Protein AF-A0A929SN06-F1 (afdb_monomer)

Nearest PDB structures (foldseek):
  1t6u-assembly2_J  TM=3.291E-01  e=5.222E+00  Streptomyces coelicolor

Secondary structure (DSSP, 8-state):
-HH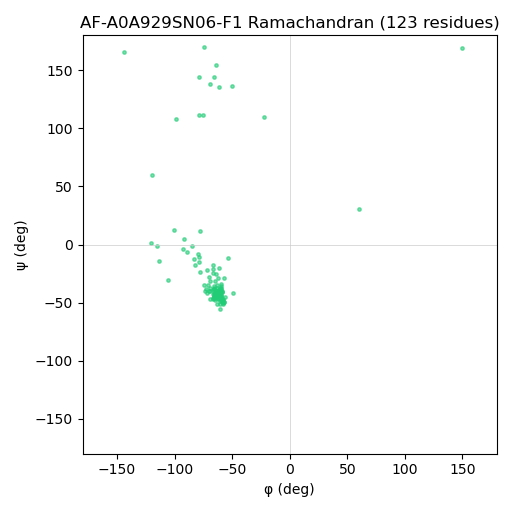HHHHHHHHHHHHHS-TT-TTHHHHHHHHHTSS--HHHHHHHHHHHHHHHHTTT----S-HHHHHHHHHTTHHHHS--SHHHHHHHHHHHHHHHHHHHHHHHSHHHHHHHHHHHHHHHHHTT-

Sequence (125 aa):
MEKELISYLSNILKKNFIEKIANIDESIDNFLNSNISEINKMAVLEQLYLFQLYSSAYIGPDPRAKSNILSSYSLVLNVRDDNDLLENLSKFKNIVDVMKNAETHPLETFKKKLENDKNSENLKF

F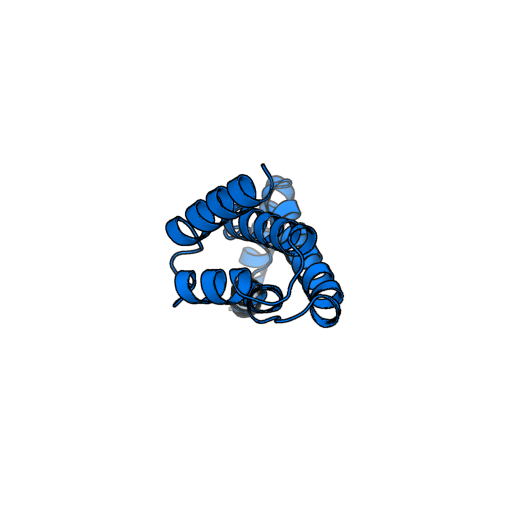oldseek 3Di:
DLVVLLVVLLVVCVVQPDPPDPPSNVLSVQLVPAPEDSVLSNLLSVLSVLCRVLLVFQLDDDVVVSVVLSPLNCLQSVDRYDVSRPVSSVVSVVSSVSSVVRVVVVVVVVVRVVVRVVVVVVVVD

pLDDT: mean 89.44, std 9.19, range [43.81, 97.38]

Structure (mmCIF, N/CA/C/O backbone):
data_AF-A0A929SN06-F1
#
_entry.id   AF-A0A929SN06-F1
#
loop_
_atom_site.group_PDB
_atom_site.id
_atom_site.type_symbol
_atom_site.label_atom_id
_atom_site.label_alt_id
_atom_site.label_comp_id
_atom_site.label_asym_id
_atom_site.label_entity_id
_atom_site.label_seq_id
_atom_site.pdbx_PDB_ins_code
_atom_site.Cartn_x
_atom_site.Cartn_y
_atom_site.Cartn_z
_atom_site.occupancy
_atom_site.B_iso_or_equiv
_atom_site.auth_seq_id
_atom_site.auth_comp_id
_atom_site.auth_asym_id
_atom_site.auth_atom_id
_atom_site.pdbx_PDB_model_num
ATOM 1 N N . MET A 1 1 ? -12.084 13.448 14.582 1.00 86.00 1 MET A N 1
ATOM 2 C CA . MET A 1 1 ? -10.863 13.518 13.759 1.00 86.00 1 MET A CA 1
ATOM 3 C C . MET A 1 1 ? -10.278 12.141 13.451 1.00 86.00 1 MET A C 1
ATOM 5 O O . MET A 1 1 ? -10.355 11.750 12.299 1.00 86.00 1 MET A O 1
ATOM 9 N N . GLU A 1 2 ? -9.766 11.361 14.414 1.00 89.31 2 GLU A N 1
ATOM 10 C CA . GLU A 1 2 ? -9.135 10.044 14.128 1.00 89.31 2 GLU A CA 1
ATOM 11 C C . GLU A 1 2 ? -10.089 9.055 13.432 1.00 89.31 2 GLU A C 1
ATOM 13 O O . GLU A 1 2 ? -9.791 8.548 12.353 1.00 89.31 2 GLU A O 1
ATOM 18 N N . LYS A 1 3 ? -11.303 8.876 13.968 1.00 91.19 3 LYS A N 1
ATOM 19 C CA . LYS A 1 3 ? -12.350 8.038 13.347 1.00 91.19 3 LYS A CA 1
ATOM 20 C C . LYS A 1 3 ? -12.764 8.495 11.944 1.00 91.19 3 LYS A C 1
ATOM 22 O O . LYS A 1 3 ? -13.054 7.667 11.084 1.00 91.19 3 LYS A O 1
ATOM 27 N N . GLU A 1 4 ? -12.788 9.804 11.704 1.00 93.62 4 GLU A N 1
ATOM 28 C CA . GLU A 1 4 ? -13.112 10.368 10.386 1.00 93.62 4 GLU A CA 1
ATOM 29 C C . GLU A 1 4 ? -11.985 10.093 9.389 1.00 93.62 4 GLU A C 1
ATOM 31 O O . GLU A 1 4 ? -12.258 9.730 8.250 1.00 93.62 4 GLU A O 1
ATOM 36 N N . LEU A 1 5 ? -10.726 10.194 9.829 1.00 93.38 5 LEU A N 1
ATOM 37 C CA . LEU A 1 5 ? -9.550 9.893 9.016 1.00 93.38 5 LEU A CA 1
ATOM 38 C C . LEU A 1 5 ? -9.489 8.407 8.643 1.00 93.38 5 LEU A C 1
ATOM 40 O O . LEU A 1 5 ? -9.269 8.077 7.478 1.00 93.38 5 LEU A O 1
ATOM 44 N N . ILE A 1 6 ? -9.760 7.518 9.605 1.00 95.44 6 ILE A N 1
ATOM 45 C CA . ILE A 1 6 ? -9.890 6.073 9.370 1.00 95.44 6 ILE A CA 1
ATOM 46 C C . ILE A 1 6 ? -10.981 5.796 8.326 1.00 95.44 6 ILE A C 1
ATOM 48 O O . ILE A 1 6 ? -10.739 5.087 7.346 1.00 95.44 6 ILE A O 1
ATOM 52 N N . SER A 1 7 ? -12.167 6.386 8.499 1.00 95.06 7 SER A N 1
ATOM 53 C CA . SER A 1 7 ? -13.280 6.237 7.553 1.00 95.06 7 SER A CA 1
ATOM 54 C C . SER A 1 7 ? -12.906 6.738 6.153 1.00 95.06 7 SER A C 1
ATOM 56 O O . SER A 1 7 ? -13.109 6.049 5.156 1.00 95.06 7 SER A O 1
ATOM 58 N N . TYR A 1 8 ? -12.278 7.908 6.060 1.00 94.50 8 TYR A N 1
ATOM 59 C CA . TYR A 1 8 ? -11.876 8.492 4.785 1.00 94.50 8 TYR A CA 1
ATOM 60 C C . TYR A 1 8 ? -10.835 7.641 4.042 1.00 94.50 8 TYR A C 1
ATOM 62 O O . TYR A 1 8 ? -11.038 7.298 2.876 1.00 94.50 8 TYR A O 1
ATOM 70 N N . LEU A 1 9 ? -9.744 7.255 4.716 1.00 93.81 9 LEU A N 1
ATOM 71 C CA . LEU A 1 9 ? -8.683 6.445 4.109 1.00 93.81 9 LEU A CA 1
ATOM 72 C C . LEU A 1 9 ? -9.180 5.058 3.707 1.00 93.81 9 LEU A C 1
ATOM 74 O O . LEU A 1 9 ? -8.893 4.608 2.602 1.00 93.81 9 LEU A O 1
ATOM 78 N N . SER A 1 10 ? -9.960 4.396 4.563 1.00 93.94 10 SER A N 1
ATOM 79 C CA . SER A 1 10 ? -10.519 3.080 4.237 1.00 93.94 10 SER A CA 1
ATOM 80 C C . SER A 1 10 ? -11.428 3.123 3.008 1.00 93.94 10 SER A C 1
ATOM 82 O O . SER A 1 10 ? -11.300 2.264 2.142 1.00 93.94 10 SER A O 1
ATOM 84 N N . ASN A 1 11 ? -12.270 4.151 2.860 1.00 93.88 11 ASN A N 1
ATOM 85 C CA . ASN A 1 11 ? -13.105 4.321 1.668 1.00 93.88 11 ASN A CA 1
ATOM 86 C C . ASN A 1 11 ? -12.278 4.539 0.391 1.00 93.88 11 ASN A C 1
ATOM 88 O O . ASN A 1 11 ? -12.614 3.990 -0.661 1.00 93.88 11 ASN A O 1
ATOM 92 N N . ILE A 1 12 ? -11.189 5.314 0.467 1.00 91.94 12 ILE A N 1
ATOM 93 C CA . ILE A 1 12 ? -10.264 5.490 -0.664 1.00 91.94 12 ILE A CA 1
ATOM 94 C C . ILE A 1 12 ? -9.629 4.160 -1.053 1.00 91.94 12 ILE A C 1
ATOM 96 O O . ILE A 1 12 ? -9.575 3.847 -2.244 1.00 91.94 12 ILE A O 1
ATOM 100 N N . LEU A 1 13 ? -9.156 3.403 -0.061 1.00 91.50 13 LEU A N 1
ATOM 101 C CA . LEU A 1 13 ? -8.536 2.104 -0.278 1.00 91.50 13 LEU A CA 1
ATOM 102 C C . LEU A 1 13 ? -9.533 1.164 -0.946 1.00 91.50 13 LEU A C 1
ATOM 104 O O . LEU A 1 13 ? -9.276 0.740 -2.056 1.00 91.50 13 LEU A O 1
ATOM 108 N N . LYS A 1 14 ? -10.716 0.939 -0.374 1.00 89.75 14 LYS A N 1
ATOM 109 C CA . LYS A 1 14 ? -11.753 0.070 -0.964 1.00 89.75 14 LYS A CA 1
ATOM 110 C C . LYS A 1 14 ? -12.054 0.371 -2.436 1.00 89.75 14 LYS A C 1
ATOM 112 O O . LYS A 1 14 ? -12.154 -0.530 -3.258 1.00 89.75 14 LYS A O 1
ATOM 117 N N . LYS A 1 15 ? -12.132 1.656 -2.798 1.00 86.19 15 LYS A N 1
ATOM 118 C CA . LYS A 1 15 ? -12.442 2.077 -4.171 1.00 86.19 15 LYS A CA 1
ATOM 119 C C . LYS A 1 15 ? -11.298 1.850 -5.162 1.00 86.19 15 LYS A C 1
ATOM 121 O O . LYS A 1 15 ? -11.555 1.568 -6.327 1.00 86.19 15 LYS A O 1
ATOM 126 N N . ASN A 1 16 ? -10.061 2.072 -4.726 1.00 79.00 16 ASN A N 1
ATOM 127 C CA . ASN A 1 16 ? -8.912 2.220 -5.619 1.00 79.00 16 ASN A CA 1
ATOM 128 C C . ASN A 1 16 ? -7.813 1.178 -5.368 1.00 79.00 16 ASN A C 1
ATOM 130 O O . ASN A 1 16 ? -6.762 1.238 -6.013 1.00 79.00 16 ASN A O 1
ATOM 134 N N . PHE A 1 17 ? -8.009 0.259 -4.419 1.00 78.75 17 PHE A N 1
ATOM 135 C CA . PHE A 1 17 ? -7.022 -0.765 -4.126 1.00 78.75 17 PHE A CA 1
ATOM 136 C C . PHE A 1 17 ? -6.817 -1.607 -5.371 1.00 78.75 17 PHE A C 1
ATOM 138 O O . PHE A 1 17 ? -7.785 -1.981 -6.028 1.00 78.75 17 PHE A O 1
ATOM 145 N N . ILE A 1 18 ? -5.546 -1.876 -5.669 1.00 71.94 18 ILE A N 1
ATOM 146 C CA . ILE A 1 18 ? -5.042 -2.672 -6.792 1.00 71.94 18 ILE A CA 1
ATOM 147 C C . ILE A 1 18 ? -6.125 -3.632 -7.311 1.00 71.94 18 ILE A C 1
ATOM 149 O O . ILE A 1 18 ? -6.441 -4.610 -6.635 1.00 71.94 18 ILE A O 1
ATOM 153 N N . GLU A 1 19 ? -6.659 -3.374 -8.515 1.00 64.75 19 GLU A N 1
ATOM 154 C CA . GLU A 1 19 ? -7.859 -4.029 -9.092 1.00 64.75 19 GLU A CA 1
ATOM 155 C C . GLU A 1 19 ? -7.812 -5.572 -9.122 1.00 64.75 19 GLU A C 1
ATOM 157 O O . GLU A 1 19 ? -8.803 -6.242 -9.398 1.00 64.75 19 GLU A O 1
ATOM 162 N N . LYS A 1 20 ? -6.641 -6.158 -8.860 1.00 62.25 20 LYS A N 1
ATOM 163 C CA . LYS A 1 20 ? -6.368 -7.596 -8.896 1.00 62.25 20 LYS A CA 1
ATOM 164 C C . LYS A 1 20 ? -6.545 -8.307 -7.552 1.00 62.25 20 LYS A C 1
ATOM 166 O O . LYS A 1 20 ? -6.359 -9.522 -7.507 1.00 62.25 20 LYS A O 1
ATOM 171 N N . ILE A 1 21 ? -6.845 -7.595 -6.466 1.00 67.94 21 ILE A N 1
ATOM 172 C CA . ILE A 1 21 ? -6.960 -8.189 -5.130 1.00 67.94 21 ILE A CA 1
ATOM 173 C C . ILE A 1 21 ? -8.434 -8.447 -4.805 1.00 67.94 21 ILE A C 1
ATOM 175 O O . ILE A 1 21 ? -9.204 -7.526 -4.548 1.00 67.94 21 ILE A O 1
ATOM 179 N N . ALA A 1 22 ? -8.822 -9.723 -4.809 1.00 68.25 22 ALA A N 1
ATOM 180 C CA . ALA A 1 22 ? -10.166 -10.142 -4.428 1.00 68.25 22 ALA A CA 1
ATOM 181 C C . ALA A 1 22 ? -10.441 -9.863 -2.937 1.00 68.25 22 ALA A C 1
ATOM 183 O O . ALA A 1 22 ? -9.559 -10.030 -2.096 1.00 68.25 22 ALA A O 1
ATOM 184 N N . ASN A 1 23 ? -11.686 -9.495 -2.618 1.00 81.81 23 ASN A N 1
ATOM 185 C CA . ASN A 1 23 ? -12.208 -9.332 -1.252 1.00 81.81 23 ASN A CA 1
ATOM 186 C C . ASN A 1 23 ? -11.486 -8.274 -0.396 1.00 81.81 23 ASN A C 1
ATOM 188 O O . ASN A 1 23 ? -11.413 -8.399 0.831 1.00 81.81 23 ASN A O 1
ATOM 192 N N . ILE A 1 24 ? -10.950 -7.220 -1.021 1.00 86.38 24 ILE A N 1
ATOM 193 C CA . ILE A 1 24 ? -10.275 -6.149 -0.281 1.00 86.38 24 ILE A CA 1
ATOM 194 C C . ILE A 1 24 ? -11.223 -5.415 0.677 1.00 86.38 24 ILE A C 1
ATOM 196 O O . ILE A 1 24 ? -10.836 -5.138 1.809 1.00 86.38 24 ILE A O 1
ATOM 200 N N . ASP A 1 25 ? -12.470 -5.178 0.266 1.00 88.88 25 ASP A N 1
ATOM 201 C CA . ASP A 1 25 ? -13.483 -4.511 1.090 1.00 88.88 25 ASP A CA 1
ATOM 202 C C . ASP A 1 25 ? -13.722 -5.260 2.399 1.00 88.88 25 ASP A C 1
ATOM 204 O O . ASP A 1 25 ? -13.590 -4.683 3.479 1.00 88.88 25 ASP A O 1
ATOM 208 N N . GLU A 1 26 ? -13.973 -6.566 2.292 1.00 91.19 26 GLU A N 1
ATOM 209 C CA . GLU A 1 26 ? -14.152 -7.458 3.435 1.00 91.19 26 GLU A CA 1
ATOM 210 C C . GLU A 1 26 ? -12.893 -7.509 4.312 1.00 91.19 26 GLU A C 1
ATOM 212 O O . GLU A 1 26 ? -12.984 -7.472 5.539 1.00 91.19 26 GLU A O 1
ATOM 217 N N . SER A 1 27 ? -11.706 -7.552 3.702 1.00 91.62 27 SER A N 1
ATOM 218 C CA . SER A 1 27 ? -10.436 -7.578 4.438 1.00 91.62 27 SER A CA 1
ATOM 219 C C . SER A 1 27 ? -10.228 -6.300 5.254 1.00 91.62 27 SER A C 1
ATOM 221 O O . SER A 1 27 ? -9.844 -6.364 6.422 1.00 91.62 27 SER A O 1
ATOM 223 N N . ILE A 1 28 ? -10.526 -5.138 4.666 1.00 93.94 28 ILE A N 1
ATOM 224 C CA . ILE A 1 28 ? -10.455 -3.845 5.351 1.00 93.94 28 ILE A CA 1
ATOM 225 C C . ILE A 1 28 ? -11.497 -3.788 6.472 1.00 93.94 28 ILE A C 1
ATOM 227 O O . ILE A 1 28 ? -11.156 -3.399 7.585 1.00 93.94 28 ILE A O 1
ATOM 231 N N . ASP A 1 29 ? -12.736 -4.214 6.229 1.00 94.50 29 ASP A N 1
ATOM 232 C CA . ASP A 1 29 ? -13.780 -4.206 7.261 1.00 94.50 29 ASP A CA 1
ATOM 233 C C . ASP A 1 29 ? -13.443 -5.122 8.440 1.00 94.50 29 ASP A C 1
ATOM 235 O O . ASP A 1 29 ? -13.573 -4.727 9.601 1.00 94.50 29 ASP A O 1
ATOM 239 N N . ASN A 1 30 ? -12.930 -6.320 8.164 1.00 94.19 30 ASN A N 1
ATOM 240 C CA . ASN A 1 30 ? -12.464 -7.244 9.194 1.00 94.19 30 ASN A CA 1
ATOM 241 C C . ASN A 1 30 ? -11.321 -6.654 10.028 1.00 94.19 30 ASN A C 1
ATOM 243 O O . ASN A 1 30 ? -11.317 -6.801 11.253 1.00 94.19 30 ASN A O 1
ATOM 247 N N . PHE A 1 31 ? -10.377 -5.966 9.382 1.00 95.81 31 PHE A N 1
ATOM 248 C CA . PHE A 1 31 ? -9.285 -5.272 10.058 1.00 95.81 31 PHE A CA 1
ATOM 249 C C . PHE A 1 31 ? -9.795 -4.115 10.930 1.00 95.81 31 PHE A C 1
ATOM 251 O O . PHE A 1 31 ? -9.412 -3.993 12.096 1.00 95.81 31 PHE A O 1
ATOM 258 N N . LEU A 1 32 ? -10.706 -3.286 10.415 1.00 95.56 32 LEU A N 1
ATOM 259 C CA . LEU A 1 32 ? -11.268 -2.149 11.151 1.00 95.56 32 LEU A CA 1
ATOM 260 C C . LEU A 1 32 ? -12.088 -2.581 12.373 1.00 95.56 32 LEU A C 1
ATOM 262 O O . LEU A 1 32 ? -12.071 -1.885 13.390 1.00 95.56 32 LEU A O 1
ATOM 266 N N . ASN A 1 33 ? -12.739 -3.742 12.303 1.00 94.88 33 ASN A N 1
ATOM 267 C CA . ASN A 1 33 ? -13.508 -4.328 13.403 1.00 94.88 33 ASN A CA 1
ATOM 268 C C . ASN A 1 33 ? -12.658 -5.148 14.395 1.00 94.88 33 ASN A C 1
ATOM 270 O O . ASN A 1 33 ? -13.195 -5.674 15.367 1.00 94.88 33 ASN A O 1
ATOM 274 N N . SER A 1 34 ? -11.347 -5.279 14.170 1.00 94.81 34 SER A N 1
ATOM 275 C CA . SER A 1 34 ? -10.438 -5.985 15.082 1.00 94.81 34 SER A CA 1
ATOM 276 C C . SER A 1 34 ? -10.131 -5.189 16.360 1.00 94.81 34 SER A C 1
ATOM 278 O O . SER A 1 34 ? -10.406 -3.986 16.448 1.00 94.81 34 SER A O 1
ATOM 280 N N . ASN A 1 35 ? -9.482 -5.849 17.326 1.00 93.25 35 ASN A N 1
ATOM 281 C CA . ASN A 1 35 ? -9.071 -5.264 18.608 1.00 93.25 35 ASN A CA 1
ATOM 282 C C . ASN A 1 35 ? -7.806 -4.387 18.510 1.00 93.25 35 ASN A C 1
ATOM 284 O O . ASN A 1 35 ? -7.240 -4.010 19.532 1.00 93.25 35 ASN A O 1
ATOM 288 N N . ILE A 1 36 ? -7.360 -4.061 17.296 1.00 95.69 36 ILE A N 1
ATOM 289 C CA . ILE A 1 36 ? -6.218 -3.178 17.041 1.00 95.69 36 ILE A CA 1
ATOM 290 C C . ILE A 1 36 ? -6.576 -1.740 17.439 1.00 95.69 36 ILE A C 1
ATOM 292 O O . ILE A 1 36 ? -7.684 -1.256 17.164 1.00 95.69 36 ILE A O 1
ATOM 296 N N . SER A 1 37 ? -5.636 -1.046 18.079 1.00 95.31 37 SER A N 1
ATOM 297 C CA . SER A 1 37 ? -5.820 0.345 18.505 1.00 95.31 37 SER A CA 1
ATOM 298 C C . SER A 1 37 ? -6.007 1.304 17.322 1.00 95.31 37 SER A C 1
ATOM 300 O O . SER A 1 37 ? -5.545 1.058 16.208 1.00 95.31 37 SER A O 1
ATOM 302 N N . GLU A 1 38 ? -6.680 2.439 17.545 1.00 94.50 38 GLU A N 1
ATOM 303 C CA . GLU A 1 38 ? -6.931 3.423 16.477 1.00 94.50 38 GLU A CA 1
ATOM 304 C C . GLU A 1 38 ? -5.627 3.965 15.865 1.00 94.50 38 GLU A C 1
ATOM 306 O O . GLU A 1 38 ? -5.531 4.096 14.646 1.00 94.50 38 GLU A O 1
ATOM 311 N N . ILE A 1 39 ? -4.593 4.188 16.686 1.00 94.69 39 ILE A N 1
ATOM 312 C CA . ILE A 1 39 ? -3.258 4.626 16.240 1.00 94.69 39 ILE A CA 1
ATOM 313 C C . ILE A 1 39 ? -2.663 3.623 15.248 1.00 94.69 39 ILE A C 1
ATOM 315 O O . ILE A 1 39 ? -2.196 3.994 14.169 1.00 94.69 39 ILE A O 1
ATOM 319 N N . ASN A 1 40 ? -2.723 2.339 15.586 1.00 95.75 40 ASN A N 1
ATOM 320 C CA . ASN A 1 40 ? -2.193 1.280 14.745 1.00 95.75 40 ASN A CA 1
ATOM 321 C C . ASN A 1 40 ? -3.038 1.053 13.487 1.00 95.75 40 ASN A C 1
ATOM 323 O O . ASN A 1 40 ? -2.482 0.822 12.413 1.00 95.75 40 ASN A O 1
ATOM 327 N N . LYS A 1 41 ? -4.366 1.206 13.576 1.00 96.62 41 LYS A N 1
ATOM 328 C CA . LYS A 1 41 ? -5.252 1.220 12.402 1.00 96.62 41 LYS A CA 1
ATOM 329 C C . LYS A 1 41 ? -4.872 2.336 11.437 1.00 96.62 41 LYS A C 1
ATOM 331 O O . LYS A 1 41 ? -4.721 2.068 10.249 1.00 96.62 41 LYS A O 1
ATOM 336 N N . MET A 1 42 ? -4.657 3.557 11.926 1.00 96.69 42 MET A N 1
ATOM 337 C CA . MET A 1 42 ? -4.210 4.673 11.085 1.00 96.69 42 MET A CA 1
ATOM 338 C C . MET A 1 42 ? -2.859 4.384 10.426 1.00 96.69 42 MET A C 1
ATOM 340 O O . MET A 1 42 ? -2.728 4.577 9.220 1.00 96.69 42 MET A O 1
ATOM 344 N N . ALA A 1 43 ? -1.890 3.853 11.178 1.00 96.94 43 ALA A N 1
ATOM 345 C CA . ALA A 1 43 ? -0.582 3.497 10.631 1.00 96.94 43 ALA A CA 1
ATOM 346 C C . ALA A 1 43 ? -0.685 2.437 9.520 1.00 96.94 43 ALA A C 1
ATOM 348 O O . ALA A 1 43 ? -0.030 2.558 8.489 1.00 96.94 43 ALA A O 1
ATOM 349 N N . VAL A 1 44 ? -1.526 1.414 9.695 1.00 97.38 44 VAL A N 1
ATOM 350 C CA . VAL A 1 44 ? -1.773 0.399 8.660 1.00 97.38 44 VAL A CA 1
ATOM 351 C C . VAL A 1 44 ? -2.442 1.010 7.432 1.00 97.38 44 VAL A C 1
ATOM 353 O O . VAL A 1 44 ? -1.977 0.774 6.321 1.00 97.38 44 VAL A O 1
ATOM 356 N N . LEU A 1 45 ? -3.492 1.817 7.609 1.00 96.81 45 LEU A N 1
ATOM 357 C CA . LEU A 1 45 ? -4.202 2.461 6.498 1.00 96.81 45 LEU A CA 1
ATOM 358 C C . LEU A 1 45 ? -3.289 3.403 5.703 1.00 96.81 45 LEU A C 1
ATOM 360 O O . LEU A 1 45 ? -3.343 3.408 4.475 1.00 96.81 45 LEU A O 1
ATOM 364 N N . GLU A 1 46 ? -2.418 4.154 6.377 1.00 97.31 46 GLU A N 1
ATOM 365 C CA . GLU A 1 46 ? -1.408 4.988 5.722 1.00 97.31 46 GLU A CA 1
ATOM 366 C C . GLU A 1 46 ? -0.457 4.138 4.870 1.00 97.31 46 GLU A C 1
ATOM 368 O O . GLU A 1 46 ? -0.239 4.434 3.694 1.00 97.31 46 GLU A O 1
ATOM 373 N N . GLN A 1 47 ? 0.072 3.043 5.424 1.00 97.31 47 GLN A N 1
ATOM 374 C CA . GLN A 1 47 ? 0.971 2.167 4.673 1.00 97.31 47 GLN A CA 1
ATOM 375 C C . GLN A 1 47 ? 0.266 1.464 3.512 1.00 97.31 47 GLN A C 1
ATOM 377 O O . GLN A 1 47 ? 0.850 1.339 2.440 1.00 97.31 47 GLN A O 1
ATOM 382 N N . LEU A 1 48 ? -0.994 1.055 3.676 1.00 95.62 48 LEU A N 1
ATOM 383 C CA . LEU A 1 48 ? -1.802 0.485 2.594 1.00 95.62 48 LEU A CA 1
ATOM 384 C C . LEU A 1 48 ? -2.028 1.497 1.467 1.00 95.62 48 LEU A C 1
ATOM 386 O O . LEU A 1 48 ? -1.988 1.126 0.294 1.00 95.62 48 LEU A O 1
ATOM 390 N N . TYR A 1 49 ? -2.216 2.774 1.802 1.00 95.00 49 TYR A N 1
ATOM 391 C CA . TYR A 1 49 ? -2.376 3.830 0.805 1.00 95.00 49 TYR A CA 1
ATOM 392 C C . TYR A 1 49 ? -1.090 4.039 0.002 1.00 95.00 49 TYR A C 1
ATOM 394 O O . TYR A 1 49 ? -1.122 4.073 -1.228 1.00 95.00 49 TYR A O 1
ATOM 402 N N . LEU A 1 50 ? 0.058 4.108 0.680 1.00 95.38 50 LEU A N 1
ATOM 403 C CA . LEU A 1 50 ? 1.361 4.205 0.019 1.00 95.38 50 LEU A CA 1
ATOM 404 C C . LEU A 1 50 ? 1.668 2.960 -0.824 1.00 95.38 50 LEU A C 1
ATOM 406 O O . LEU A 1 50 ? 2.158 3.073 -1.945 1.00 95.38 50 LEU A O 1
ATOM 410 N N . PHE A 1 51 ? 1.336 1.776 -0.315 1.00 94.25 51 PHE A N 1
ATOM 411 C CA . PHE A 1 51 ? 1.470 0.519 -1.042 1.00 94.25 51 PHE A CA 1
ATOM 412 C C . PHE A 1 51 ? 0.674 0.528 -2.351 1.00 94.25 51 PHE A C 1
ATOM 414 O O . PHE A 1 51 ? 1.211 0.189 -3.406 1.00 94.25 51 PHE A O 1
ATOM 421 N N . GLN A 1 52 ? -0.587 0.965 -2.300 1.00 91.75 52 GLN A N 1
ATOM 422 C CA . GLN A 1 52 ? -1.422 1.128 -3.486 1.00 91.75 52 GLN A CA 1
ATOM 423 C C . GLN A 1 52 ? -0.798 2.128 -4.468 1.00 91.75 52 GLN A C 1
ATOM 425 O O . GLN A 1 52 ? -0.696 1.828 -5.661 1.00 91.75 52 GLN A O 1
ATOM 430 N N . LEU A 1 53 ? -0.348 3.284 -3.967 1.00 91.88 53 LEU A N 1
ATOM 431 C CA . LEU A 1 53 ? 0.233 4.363 -4.768 1.00 91.88 53 LEU A CA 1
ATOM 432 C C .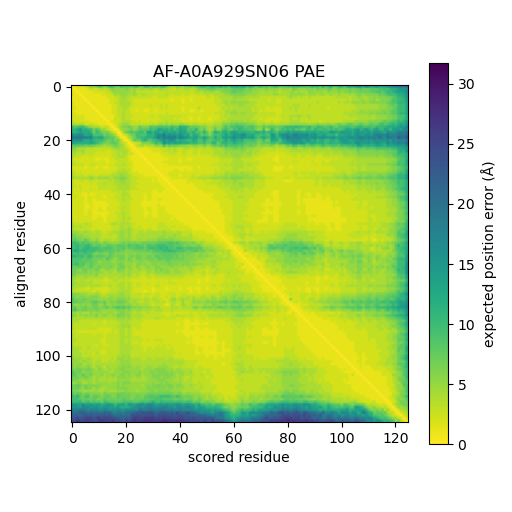 LEU A 1 53 ? 1.464 3.909 -5.563 1.00 91.88 53 LEU A C 1
ATOM 434 O O . LEU A 1 53 ? 1.607 4.284 -6.722 1.00 91.88 53 LEU A O 1
ATOM 438 N N . TYR A 1 54 ? 2.324 3.081 -4.966 1.00 92.31 54 TYR A N 1
ATOM 439 C CA . TYR A 1 54 ? 3.571 2.620 -5.588 1.00 92.31 54 TYR A CA 1
ATOM 440 C C . TYR A 1 54 ? 3.483 1.201 -6.177 1.00 92.31 54 TYR A C 1
ATOM 442 O O . TYR A 1 54 ? 4.500 0.604 -6.527 1.00 92.31 54 TYR A O 1
ATOM 450 N N . SER A 1 55 ? 2.282 0.629 -6.305 1.00 88.81 55 SER A N 1
ATOM 451 C CA . SER A 1 55 ? 2.065 -0.757 -6.767 1.00 88.81 55 SER A CA 1
ATOM 452 C C . SER A 1 55 ? 2.558 -1.054 -8.192 1.00 88.81 55 SER A C 1
ATOM 454 O O . SER A 1 55 ? 2.810 -2.213 -8.549 1.00 88.81 55 SER A O 1
ATOM 456 N N . SER A 1 56 ? 2.741 -0.017 -9.012 1.00 87.62 56 SER A N 1
ATOM 457 C CA . SER A 1 56 ? 3.291 -0.104 -10.368 1.00 87.62 56 SER A CA 1
ATOM 458 C C . SER A 1 56 ? 4.811 -0.228 -10.428 1.00 87.62 56 SER A C 1
ATOM 460 O O . SER A 1 56 ? 5.318 -0.632 -11.481 1.00 87.62 56 SER A O 1
ATOM 462 N N . ALA A 1 57 ? 5.512 0.063 -9.328 1.00 90.50 57 ALA A N 1
ATOM 463 C CA . ALA A 1 57 ? 6.960 0.201 -9.284 1.00 90.50 57 ALA A CA 1
ATOM 464 C C . ALA A 1 57 ? 7.691 -0.980 -9.933 1.00 90.50 57 ALA A C 1
ATOM 466 O O . ALA A 1 57 ? 7.368 -2.155 -9.706 1.00 90.50 57 ALA A O 1
ATOM 467 N N . TYR A 1 58 ? 8.722 -0.679 -10.726 1.00 90.19 58 TYR A N 1
ATOM 468 C CA . TYR A 1 58 ? 9.637 -1.713 -11.193 1.00 90.19 58 TYR A CA 1
ATOM 469 C C . TYR A 1 58 ? 10.626 -2.065 -10.081 1.00 90.19 58 TYR A C 1
ATOM 471 O O . TYR A 1 58 ? 11.502 -1.284 -9.727 1.00 90.19 58 TYR A O 1
ATOM 479 N N . ILE A 1 59 ?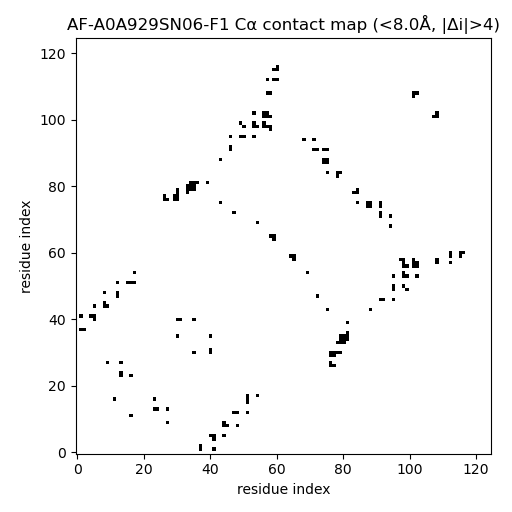 10.483 -3.275 -9.559 1.00 86.56 59 ILE A N 1
ATOM 480 C CA . ILE A 1 59 ? 11.249 -3.798 -8.418 1.00 86.56 59 ILE A CA 1
ATOM 481 C C . ILE A 1 59 ? 12.145 -4.985 -8.799 1.00 86.56 59 ILE A C 1
ATOM 483 O O . ILE A 1 59 ? 12.875 -5.510 -7.965 1.00 86.56 59 ILE A O 1
ATOM 487 N N . GLY A 1 60 ? 12.105 -5.408 -10.063 1.00 86.44 60 GLY A N 1
ATOM 488 C CA . GLY A 1 60 ? 12.904 -6.509 -10.587 1.00 86.44 60 GLY A CA 1
ATOM 489 C C . GLY A 1 60 ? 12.204 -7.260 -11.724 1.00 86.44 60 GLY A C 1
ATOM 490 O O . GLY A 1 60 ? 11.012 -7.047 -11.962 1.00 86.44 60 GLY A O 1
ATOM 491 N N . PRO A 1 61 ? 12.938 -8.141 -12.426 1.00 83.56 61 PRO A N 1
ATOM 492 C CA . PRO A 1 61 ? 12.419 -8.865 -13.582 1.00 83.56 61 PRO A CA 1
ATOM 493 C C . PRO A 1 61 ? 11.605 -10.111 -13.203 1.00 83.56 61 PRO A C 1
ATOM 495 O O . PRO A 1 61 ? 10.860 -10.611 -14.040 1.00 83.56 61 PRO A O 1
ATOM 498 N N . ASP A 1 62 ? 11.730 -10.628 -11.971 1.00 84.06 62 ASP A N 1
ATOM 499 C CA . ASP A 1 62 ? 11.016 -11.838 -11.544 1.00 84.06 62 ASP A CA 1
ATOM 500 C C . ASP A 1 62 ? 9.524 -11.538 -11.278 1.00 84.06 62 ASP A C 1
ATOM 502 O O . ASP A 1 62 ? 9.191 -10.868 -10.290 1.00 84.06 62 ASP A O 1
ATOM 506 N N . PRO A 1 63 ? 8.591 -12.061 -12.099 1.00 78.88 63 PRO A N 1
ATOM 507 C CA . PRO A 1 63 ? 7.163 -11.852 -11.887 1.00 78.88 63 PRO A CA 1
ATOM 508 C C . PRO A 1 63 ? 6.662 -12.470 -10.572 1.00 78.88 63 PRO A C 1
ATOM 510 O O . PRO A 1 63 ? 5.686 -11.975 -10.005 1.00 78.88 63 PRO A O 1
ATOM 513 N N . ARG A 1 64 ? 7.330 -13.509 -10.045 1.00 81.25 64 ARG A N 1
ATOM 514 C CA . ARG A 1 64 ? 6.980 -14.116 -8.750 1.00 81.25 64 ARG A CA 1
ATOM 515 C C . ARG A 1 64 ? 7.294 -13.174 -7.598 1.00 81.25 64 ARG A C 1
ATOM 517 O O . ARG A 1 64 ? 6.474 -13.035 -6.696 1.00 81.25 64 ARG A O 1
ATOM 524 N N . ALA A 1 6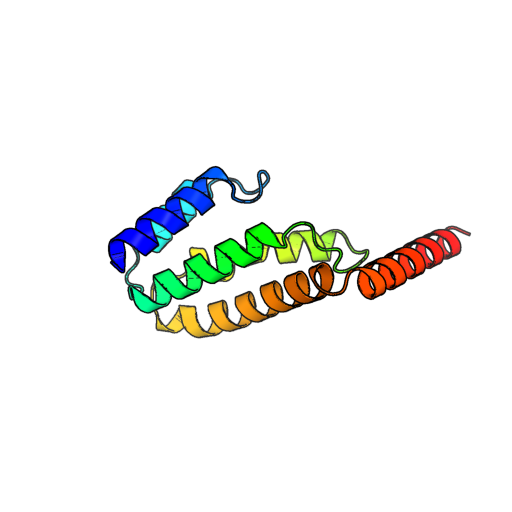5 ? 8.421 -12.466 -7.662 1.00 81.31 65 ALA A N 1
ATOM 525 C CA . ALA A 1 65 ? 8.762 -11.444 -6.676 1.00 81.31 65 ALA A CA 1
ATOM 526 C C . ALA A 1 65 ? 7.704 -10.328 -6.644 1.00 81.31 65 ALA A C 1
ATOM 528 O O . ALA A 1 65 ? 7.266 -9.924 -5.567 1.00 81.31 65 ALA A O 1
ATOM 529 N N . LYS A 1 66 ? 7.213 -9.902 -7.818 1.00 81.25 66 LYS A N 1
ATOM 530 C CA . LYS A 1 66 ? 6.111 -8.934 -7.910 1.00 81.25 66 LYS A CA 1
ATOM 531 C C . LYS A 1 66 ? 4.811 -9.471 -7.316 1.00 81.25 66 LYS A C 1
ATOM 533 O O . LYS A 1 66 ? 4.164 -8.760 -6.556 1.00 81.25 66 LYS A O 1
ATOM 538 N N . SER A 1 67 ? 4.446 -10.718 -7.613 1.00 80.88 67 SER A N 1
ATOM 539 C CA . SER A 1 67 ? 3.258 -11.350 -7.025 1.00 80.88 67 SER A CA 1
ATOM 540 C C . SER A 1 67 ? 3.347 -11.435 -5.498 1.00 80.88 67 SER A C 1
ATOM 542 O O . SER A 1 67 ? 2.388 -11.099 -4.810 1.00 80.88 67 SER A O 1
ATOM 544 N N . ASN A 1 68 ? 4.506 -11.825 -4.962 1.00 84.06 68 ASN A N 1
ATOM 545 C CA . ASN A 1 68 ? 4.729 -11.926 -3.519 1.00 84.06 68 ASN A CA 1
ATOM 546 C C . ASN A 1 68 ? 4.611 -10.559 -2.833 1.00 84.06 68 ASN A C 1
ATOM 548 O O . ASN A 1 68 ? 3.983 -10.438 -1.781 1.00 84.06 68 ASN A O 1
ATOM 552 N N . ILE A 1 69 ? 5.154 -9.508 -3.451 1.00 85.75 69 ILE A N 1
ATOM 553 C CA . ILE A 1 69 ? 5.011 -8.139 -2.946 1.00 85.75 69 ILE A CA 1
ATOM 554 C C . ILE A 1 69 ? 3.558 -7.686 -3.004 1.00 85.75 69 ILE A C 1
ATOM 556 O O . ILE A 1 69 ? 3.064 -7.146 -2.018 1.00 85.75 69 ILE A O 1
ATOM 560 N N . LEU A 1 70 ? 2.834 -7.993 -4.083 1.00 85.69 70 LEU A N 1
ATOM 561 C CA . LEU A 1 70 ? 1.405 -7.702 -4.161 1.00 85.69 70 LEU A CA 1
ATOM 562 C C . LEU A 1 70 ? 0.585 -8.447 -3.108 1.00 85.69 70 LEU A C 1
ATOM 564 O O . LEU A 1 70 ? -0.419 -7.903 -2.686 1.00 85.69 70 LEU A O 1
ATOM 568 N N . SER A 1 71 ? 1.003 -9.625 -2.636 1.00 88.31 71 SER A N 1
ATOM 569 C CA . SER A 1 71 ? 0.330 -10.323 -1.527 1.00 88.31 71 SER A CA 1
ATOM 570 C C . SER A 1 71 ? 0.662 -9.774 -0.134 1.00 88.31 71 SER A C 1
ATOM 572 O O . SER A 1 71 ? -0.006 -10.120 0.832 1.00 88.31 71 SER A O 1
ATOM 574 N N . SER A 1 72 ? 1.662 -8.897 -0.001 1.00 91.31 72 SER A N 1
ATOM 575 C CA . SER A 1 72 ? 2.157 -8.453 1.309 1.00 91.31 72 SER A CA 1
ATOM 576 C C . SER A 1 72 ? 1.165 -7.621 2.129 1.00 91.31 72 SER A C 1
ATOM 578 O O . SER A 1 72 ? 1.315 -7.555 3.347 1.00 91.31 72 SER A O 1
ATOM 580 N N . TYR A 1 73 ? 0.112 -7.060 1.520 1.00 91.75 73 TYR A N 1
ATOM 581 C CA . TYR A 1 73 ? -0.970 -6.394 2.263 1.00 91.75 73 TYR A CA 1
ATOM 582 C C . TYR A 1 73 ? -1.622 -7.330 3.295 1.00 91.75 73 TYR A C 1
ATOM 584 O O . TYR A 1 73 ? -2.112 -6.873 4.330 1.00 91.75 73 TYR A O 1
ATOM 592 N N . SER A 1 74 ? -1.618 -8.646 3.042 1.00 92.06 74 SER A N 1
ATOM 593 C CA . SER A 1 74 ? -2.219 -9.627 3.945 1.00 92.06 74 SER A CA 1
ATOM 594 C C . SER A 1 74 ? -1.477 -9.718 5.277 1.00 92.06 74 SER A C 1
ATOM 596 O O . SER A 1 74 ? -2.068 -10.156 6.260 1.00 92.06 74 SER A O 1
ATOM 598 N N . LEU A 1 75 ? -0.206 -9.292 5.328 1.00 93.00 75 LEU A N 1
ATOM 599 C CA . LEU A 1 75 ? 0.583 -9.239 6.561 1.00 93.00 75 LEU A CA 1
ATOM 600 C C . LEU A 1 75 ? -0.063 -8.329 7.605 1.00 93.00 75 LEU A C 1
ATOM 602 O O . LEU A 1 75 ? 0.051 -8.609 8.789 1.00 93.00 75 LEU A O 1
ATOM 606 N N . VAL A 1 76 ? -0.728 -7.253 7.178 1.00 95.44 76 VAL A N 1
ATOM 607 C CA . VAL A 1 76 ? -1.316 -6.261 8.089 1.00 95.44 76 VAL A CA 1
ATOM 608 C C . VAL A 1 76 ? -2.836 -6.367 8.183 1.00 95.44 76 VAL A C 1
ATOM 610 O O . VAL A 1 76 ? -3.383 -6.109 9.249 1.00 95.44 76 VAL A O 1
ATOM 613 N N . LEU A 1 77 ? -3.526 -6.799 7.118 1.00 94.06 77 LEU A N 1
ATOM 614 C CA . LEU A 1 77 ? -4.992 -6.920 7.132 1.00 94.06 77 LEU A CA 1
ATOM 615 C C . LEU A 1 77 ? -5.520 -8.169 7.857 1.00 94.06 77 LEU A C 1
ATOM 617 O O . LEU A 1 77 ? -6.654 -8.151 8.326 1.00 94.06 77 LEU A O 1
ATOM 621 N N . ASN A 1 78 ? -4.725 -9.239 7.984 1.00 92.19 78 ASN A N 1
ATOM 622 C CA . ASN A 1 78 ? -5.173 -10.476 8.646 1.00 92.19 78 ASN A CA 1
ATOM 623 C C . ASN A 1 78 ? -4.918 -10.500 10.162 1.00 92.19 78 ASN A C 1
ATOM 625 O O . ASN A 1 78 ? -5.343 -11.438 10.839 1.00 92.19 78 ASN A O 1
ATOM 629 N N . VAL A 1 79 ? -4.226 -9.493 10.695 1.00 93.00 79 VAL A N 1
ATOM 630 C CA . VAL A 1 79 ? -3.872 -9.418 12.115 1.00 93.00 79 VAL A CA 1
ATOM 631 C C . VAL A 1 79 ? -5.073 -8.952 12.939 1.00 93.00 79 VAL A C 1
ATOM 633 O O . VAL A 1 79 ? -5.879 -8.141 12.482 1.00 93.00 79 VAL A O 1
ATOM 636 N N . ARG A 1 80 ? -5.217 -9.489 14.157 1.00 91.44 80 ARG A N 1
ATOM 637 C CA . ARG A 1 80 ? -6.381 -9.244 15.025 1.00 91.44 80 ARG A CA 1
ATOM 638 C C . ARG A 1 80 ? -6.063 -8.461 16.304 1.00 91.44 80 ARG A C 1
ATOM 640 O O . ARG A 1 80 ? -7.004 -7.958 16.922 1.00 91.44 80 ARG A O 1
ATOM 647 N N . ASP A 1 81 ? -4.791 -8.324 16.674 1.00 92.31 81 ASP A N 1
ATOM 648 C CA . ASP A 1 81 ? -4.334 -7.589 17.856 1.00 92.31 81 ASP A CA 1
ATOM 649 C C . ASP A 1 81 ? -3.004 -6.850 17.624 1.00 92.31 81 ASP A C 1
ATOM 651 O O . ASP A 1 81 ? -2.307 -7.060 16.632 1.00 92.31 81 ASP A O 1
ATOM 655 N N . ASP A 1 82 ? -2.678 -5.938 18.540 1.00 90.75 82 ASP A N 1
ATOM 656 C CA . ASP A 1 82 ? -1.535 -5.032 18.408 1.00 90.75 82 ASP A CA 1
ATOM 657 C C . ASP A 1 82 ? -0.169 -5.728 18.546 1.00 90.75 82 ASP A C 1
ATOM 659 O O . ASP A 1 82 ? 0.804 -5.255 17.954 1.00 90.75 82 ASP A O 1
ATOM 663 N N . ASN A 1 83 ? -0.068 -6.836 19.291 1.00 88.12 83 ASN A N 1
ATOM 664 C CA . ASN A 1 83 ? 1.221 -7.494 19.533 1.00 88.12 83 ASN A CA 1
ATOM 665 C C . ASN A 1 83 ? 1.751 -8.127 18.246 1.00 88.12 83 ASN A C 1
ATOM 667 O O . ASN A 1 83 ? 2.901 -7.901 17.865 1.00 88.12 83 ASN A O 1
ATOM 671 N N . ASP A 1 84 ? 0.880 -8.842 17.539 1.00 88.62 84 ASP A N 1
ATOM 672 C CA . ASP A 1 84 ? 1.210 -9.475 16.262 1.00 88.62 84 ASP A CA 1
ATOM 673 C C . ASP A 1 84 ? 1.367 -8.446 15.130 1.00 88.62 84 ASP A C 1
ATOM 675 O O . ASP A 1 84 ? 2.023 -8.698 14.112 1.00 88.62 84 ASP A O 1
ATOM 679 N N . LEU A 1 85 ? 0.774 -7.257 15.284 1.00 95.00 85 LEU A N 1
ATOM 680 C CA . LEU A 1 85 ? 0.785 -6.244 14.237 1.00 95.00 85 LEU A CA 1
ATOM 681 C C . LEU A 1 85 ? 2.150 -5.581 14.087 1.00 95.00 85 LEU A C 1
ATOM 683 O O . LEU A 1 85 ? 2.555 -5.304 12.961 1.00 95.00 85 LEU A O 1
ATOM 687 N N . LEU A 1 86 ? 2.858 -5.292 15.179 1.00 92.25 86 LEU A N 1
ATOM 688 C CA . LEU A 1 86 ? 4.062 -4.453 15.130 1.00 92.25 86 LEU A CA 1
ATOM 689 C C . LEU A 1 86 ? 5.155 -5.037 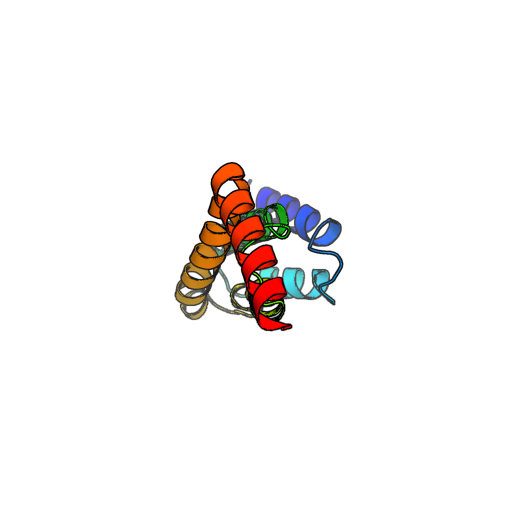14.227 1.00 92.25 86 LEU A C 1
ATOM 691 O O . LEU A 1 86 ? 5.731 -4.320 13.402 1.00 92.25 86 LEU A O 1
ATOM 695 N N . GLU A 1 87 ? 5.408 -6.342 14.336 1.00 92.69 87 GLU A N 1
ATOM 696 C CA . GLU A 1 87 ? 6.394 -7.023 13.494 1.00 92.69 87 GLU A CA 1
ATOM 697 C C . GLU A 1 87 ? 5.952 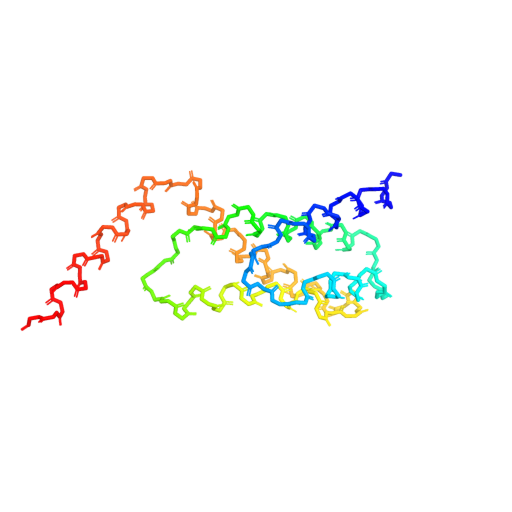-7.035 12.022 1.00 92.69 87 GLU A C 1
ATOM 699 O O . GLU A 1 87 ? 6.733 -6.715 11.120 1.00 92.69 87 GLU A O 1
ATOM 704 N N . ASN A 1 88 ? 4.680 -7.345 11.772 1.00 95.69 88 ASN A N 1
ATOM 705 C CA . ASN A 1 88 ? 4.124 -7.398 10.424 1.00 95.69 88 ASN A CA 1
ATOM 706 C C . ASN A 1 88 ? 4.083 -6.022 9.752 1.00 95.69 88 ASN A C 1
ATOM 708 O O . ASN A 1 88 ? 4.418 -5.897 8.574 1.00 95.69 88 ASN A O 1
ATOM 712 N N . LEU A 1 89 ? 3.756 -4.975 10.507 1.00 96.31 89 LEU A N 1
ATOM 713 C CA . LEU A 1 89 ? 3.765 -3.596 10.042 1.00 96.31 89 LEU A CA 1
ATOM 714 C C . LEU A 1 89 ? 5.185 -3.135 9.705 1.00 96.31 89 LEU A C 1
ATOM 716 O O . LEU A 1 89 ? 5.372 -2.445 8.707 1.00 96.31 89 LEU A O 1
ATOM 720 N N . SER A 1 90 ? 6.196 -3.531 10.485 1.00 95.62 90 SER A N 1
ATOM 721 C CA . SER A 1 90 ? 7.600 -3.240 10.165 1.00 95.62 90 SER A CA 1
ATOM 722 C C . SER A 1 90 ? 8.030 -3.897 8.849 1.00 95.62 90 SER A C 1
ATOM 724 O O . SER A 1 90 ? 8.582 -3.229 7.972 1.00 95.62 90 SER A O 1
ATOM 726 N N . LYS A 1 91 ? 7.705 -5.182 8.656 1.00 95.19 91 LYS A N 1
ATOM 727 C CA . LYS A 1 91 ? 7.970 -5.895 7.394 1.00 95.19 91 LYS A CA 1
ATOM 728 C C . LYS A 1 91 ? 7.255 -5.237 6.216 1.00 95.19 91 LYS A C 1
ATOM 730 O O . LYS A 1 91 ? 7.862 -5.039 5.166 1.00 95.19 91 LYS A O 1
ATOM 735 N N . PHE A 1 92 ? 5.991 -4.867 6.400 1.00 96.81 92 PHE A N 1
ATOM 736 C CA . PHE A 1 92 ? 5.193 -4.224 5.364 1.00 96.81 92 PHE A CA 1
ATOM 737 C C . PHE A 1 92 ? 5.743 -2.841 4.985 1.00 96.81 92 PHE A C 1
ATOM 739 O O . PHE A 1 92 ? 5.891 -2.553 3.800 1.00 96.81 92 PHE A O 1
ATOM 746 N N . LYS A 1 93 ? 6.162 -2.028 5.966 1.00 97.31 93 LYS A N 1
ATOM 747 C CA . LYS A 1 93 ? 6.840 -0.739 5.732 1.00 97.31 93 LYS A CA 1
ATOM 748 C C . LYS A 1 93 ? 8.088 -0.888 4.866 1.00 97.31 93 LYS A C 1
ATOM 750 O O . LYS A 1 93 ? 8.236 -0.157 3.895 1.00 97.31 93 LYS A O 1
ATOM 755 N N . ASN A 1 94 ? 8.932 -1.881 5.149 1.00 95.94 94 ASN A N 1
ATOM 756 C CA . ASN A 1 94 ? 10.133 -2.124 4.344 1.00 95.94 94 ASN A CA 1
ATOM 757 C C . ASN A 1 94 ? 9.796 -2.428 2.874 1.00 95.94 94 ASN A C 1
ATOM 759 O O . ASN A 1 94 ? 10.506 -1.991 1.971 1.00 95.94 94 ASN A O 1
ATOM 763 N N . ILE A 1 95 ? 8.705 -3.155 2.620 1.00 94.12 95 ILE A N 1
ATOM 764 C CA . ILE A 1 95 ? 8.237 -3.439 1.256 1.00 94.12 95 ILE A CA 1
ATOM 765 C C . ILE A 1 95 ? 7.764 -2.151 0.572 1.00 94.12 95 ILE A C 1
ATOM 767 O O . ILE A 1 95 ? 8.171 -1.871 -0.558 1.00 94.12 95 ILE A O 1
ATOM 771 N N . VAL A 1 96 ? 6.955 -1.346 1.267 1.00 95.94 96 VAL A N 1
ATOM 772 C CA . VAL A 1 96 ? 6.489 -0.044 0.771 1.00 95.94 96 VAL A CA 1
ATOM 773 C C . VAL A 1 96 ? 7.667 0.878 0.457 1.00 95.94 96 VAL A C 1
ATOM 775 O O . VAL A 1 96 ? 7.662 1.523 -0.589 1.00 95.94 96 VAL A O 1
ATOM 778 N N . ASP A 1 97 ? 8.705 0.899 1.292 1.00 96.19 97 ASP A N 1
ATOM 779 C CA . ASP A 1 97 ? 9.898 1.722 1.078 1.00 96.19 97 ASP A CA 1
ATOM 780 C C . ASP A 1 97 ? 10.696 1.297 -0.158 1.00 96.19 97 ASP A C 1
ATOM 782 O O . ASP A 1 97 ? 11.174 2.153 -0.904 1.00 96.19 97 ASP A O 1
ATOM 786 N N . VAL A 1 98 ? 10.801 -0.005 -0.438 1.00 93.31 98 VAL A N 1
ATOM 787 C CA . VAL A 1 98 ? 11.423 -0.493 -1.682 1.00 93.31 98 VAL A CA 1
ATOM 788 C C . VAL A 1 98 ? 10.654 0.012 -2.905 1.00 93.31 98 VAL A C 1
ATOM 790 O O . VAL A 1 98 ? 11.262 0.517 -3.851 1.00 93.31 98 VAL A O 1
ATOM 793 N N . MET A 1 99 ? 9.323 -0.085 -2.881 1.00 93.75 99 MET A N 1
ATOM 794 C CA . MET A 1 99 ? 8.463 0.363 -3.982 1.00 93.75 99 MET A CA 1
ATOM 795 C C . MET A 1 99 ? 8.526 1.881 -4.161 1.00 93.75 99 MET A C 1
ATOM 797 O O . MET A 1 99 ? 8.725 2.375 -5.271 1.00 93.75 99 MET A O 1
ATOM 801 N N . LYS A 1 100 ? 8.435 2.620 -3.053 1.00 95.88 100 LYS A N 1
ATOM 802 C CA . LYS A 1 100 ? 8.570 4.074 -3.013 1.00 95.88 100 LYS A CA 1
ATOM 803 C C . LYS A 1 100 ? 9.909 4.515 -3.586 1.00 95.88 100 LYS A C 1
ATOM 805 O O . LYS A 1 100 ? 9.926 5.391 -4.440 1.00 95.88 100 LYS A O 1
ATOM 810 N N . ASN A 1 101 ? 11.016 3.912 -3.153 1.00 94.81 101 ASN A N 1
ATOM 811 C CA . ASN A 1 101 ? 12.347 4.262 -3.646 1.00 94.81 101 ASN A CA 1
ATOM 812 C C . ASN A 1 101 ? 12.475 4.034 -5.153 1.00 94.81 101 ASN A C 1
ATOM 814 O O . ASN A 1 101 ? 13.063 4.866 -5.840 1.00 94.81 101 ASN A O 1
ATOM 818 N N . ALA A 1 102 ? 11.899 2.951 -5.676 1.00 93.44 102 ALA A N 1
ATOM 819 C CA . ALA A 1 102 ? 11.906 2.688 -7.109 1.00 93.44 102 ALA A CA 1
ATOM 820 C C . ALA A 1 102 ? 11.124 3.750 -7.909 1.00 93.44 102 ALA A C 1
ATOM 822 O O . ALA A 1 102 ? 11.593 4.173 -8.967 1.00 93.44 102 ALA A O 1
ATOM 823 N N . GLU A 1 103 ? 9.975 4.207 -7.406 1.00 93.25 103 GLU A N 1
ATOM 824 C CA . GLU A 1 103 ? 9.153 5.242 -8.058 1.00 93.25 103 GLU A CA 1
ATOM 825 C C . GLU A 1 103 ? 9.749 6.651 -7.917 1.00 93.25 103 GLU A C 1
ATOM 827 O O . GLU A 1 103 ? 9.677 7.456 -8.844 1.00 93.25 103 GLU A O 1
ATOM 832 N N . THR A 1 104 ? 10.398 6.962 -6.791 1.00 94.19 104 THR A N 1
ATOM 833 C CA . THR A 1 104 ? 11.014 8.281 -6.561 1.00 94.19 104 THR A CA 1
ATOM 834 C C . THR A 1 104 ? 12.405 8.432 -7.180 1.00 94.19 104 THR A C 1
ATOM 836 O O . THR A 1 104 ? 12.885 9.557 -7.307 1.00 94.19 104 THR A O 1
ATOM 839 N N . HIS A 1 105 ? 13.032 7.337 -7.629 1.00 95.31 105 HIS A N 1
ATOM 840 C CA . HIS A 1 105 ? 14.323 7.335 -8.333 1.00 95.31 105 HIS A CA 1
ATOM 841 C C . HIS A 1 105 ? 14.192 6.729 -9.746 1.00 95.31 105 HIS A C 1
ATOM 843 O O . HIS A 1 105 ? 14.859 5.743 -10.079 1.00 95.31 105 HIS A O 1
ATOM 849 N N . PRO A 1 106 ? 13.350 7.311 -10.623 1.00 93.75 106 PRO A N 1
ATOM 850 C CA . PRO A 1 106 ? 12.935 6.667 -11.869 1.00 93.75 106 PRO A CA 1
ATOM 851 C C . PRO A 1 106 ? 14.095 6.409 -12.838 1.00 93.75 106 PRO A C 1
ATOM 853 O O . PRO A 1 106 ? 14.106 5.383 -13.511 1.00 93.75 106 PRO A O 1
ATOM 856 N N . LEU A 1 107 ? 15.106 7.284 -12.895 1.00 95.75 107 LEU A N 1
ATOM 857 C CA . LEU A 1 107 ? 16.259 7.094 -13.787 1.00 95.75 107 LEU A CA 1
ATOM 858 C C . LEU A 1 107 ? 17.073 5.847 -13.425 1.00 95.75 107 LEU A C 1
ATOM 860 O O . LEU A 1 107 ? 17.439 5.067 -14.306 1.00 95.75 107 LEU A O 1
ATOM 864 N N . GLU A 1 108 ? 17.334 5.632 -12.136 1.00 94.25 108 GLU A N 1
ATOM 865 C CA . GLU A 1 108 ? 18.053 4.448 -11.659 1.00 94.25 108 GLU A CA 1
ATOM 866 C C . GLU A 1 108 ? 17.229 3.182 -11.881 1.00 94.25 108 GLU A C 1
ATOM 868 O O . GLU A 1 108 ? 17.747 2.165 -12.348 1.00 94.25 108 GLU A O 1
ATOM 873 N N . THR A 1 109 ? 15.931 3.260 -11.597 1.00 93.19 109 THR A N 1
ATOM 874 C CA . THR A 1 109 ? 14.977 2.175 -11.817 1.00 93.19 109 THR A CA 1
ATOM 875 C C . THR A 1 109 ? 14.910 1.777 -13.290 1.00 93.19 109 THR A C 1
ATOM 877 O O . THR A 1 109 ? 14.991 0.592 -13.617 1.00 93.19 109 THR A O 1
ATOM 880 N N . PHE A 1 110 ? 14.831 2.746 -14.204 1.00 94.50 110 PHE A N 1
ATOM 881 C CA . PHE A 1 110 ? 14.795 2.484 -15.643 1.00 94.50 110 PHE A CA 1
ATOM 882 C C . PHE A 1 110 ? 16.124 1.952 -16.163 1.00 94.50 110 PHE A C 1
ATOM 884 O O . PHE A 1 110 ? 16.120 1.030 -16.976 1.00 94.50 110 PHE A O 1
ATOM 891 N N . LYS A 1 111 ? 17.256 2.447 -15.650 1.00 94.88 111 LYS A N 1
ATOM 892 C CA . LYS A 1 111 ? 18.572 1.881 -15.964 1.00 94.88 111 LYS A CA 1
ATOM 893 C C . LYS A 1 111 ? 18.637 0.398 -15.586 1.00 94.88 111 LYS A C 1
ATOM 895 O O . LYS A 1 111 ? 18.950 -0.426 -16.441 1.00 94.88 111 LYS A O 1
ATOM 900 N N . LYS A 1 112 ? 18.247 0.047 -14.353 1.00 91.19 112 LYS A N 1
ATOM 901 C CA . LYS A 1 112 ? 18.181 -1.353 -13.893 1.00 91.19 112 LYS A CA 1
ATOM 902 C C . LYS A 1 112 ? 17.238 -2.189 -14.753 1.00 91.19 112 LYS A C 1
ATOM 904 O O . LYS A 1 112 ? 17.541 -3.341 -15.053 1.00 91.19 112 LYS A O 1
ATOM 909 N N . LYS A 1 113 ? 16.082 -1.648 -15.141 1.00 93.50 113 LYS A N 1
ATOM 910 C CA . LYS A 1 113 ? 15.131 -2.349 -16.013 1.00 93.50 113 LYS A CA 1
ATOM 911 C C . LYS A 1 113 ? 15.757 -2.681 -17.370 1.00 93.50 113 LYS A C 1
ATOM 913 O O . LYS A 1 113 ? 15.779 -3.845 -17.746 1.00 93.50 113 LYS A O 1
ATOM 918 N N . LEU A 1 114 ? 16.356 -1.692 -18.034 1.00 93.94 114 LEU A N 1
ATOM 919 C CA . LEU A 1 114 ? 17.024 -1.877 -19.326 1.00 93.94 114 LEU A CA 1
ATOM 920 C C . LEU A 1 114 ? 18.192 -2.874 -19.254 1.00 93.94 114 LEU A C 1
ATOM 922 O O . LEU A 1 114 ? 18.403 -3.640 -20.190 1.00 93.94 114 LEU A O 1
ATOM 926 N N . GLU A 1 115 ? 18.958 -2.877 -18.161 1.00 93.38 115 GLU A N 1
ATOM 927 C CA . GLU A 1 115 ? 20.031 -3.858 -17.933 1.00 93.38 115 GLU A CA 1
ATOM 928 C C . GLU A 1 115 ? 19.481 -5.286 -17.785 1.00 93.38 115 GLU A C 1
ATOM 930 O O . GLU A 1 115 ? 20.021 -6.221 -18.378 1.00 93.38 115 GLU A O 1
ATOM 935 N N . ASN A 1 116 ? 18.381 -5.460 -17.046 1.00 89.38 116 ASN A N 1
ATOM 936 C CA . ASN A 1 116 ? 17.726 -6.761 -16.889 1.00 89.38 116 ASN A CA 1
ATOM 937 C C . ASN A 1 116 ? 17.150 -7.282 -18.210 1.00 89.38 116 ASN A C 1
ATOM 939 O O . ASN A 1 116 ? 17.327 -8.460 -18.522 1.00 89.38 116 ASN A O 1
ATOM 943 N N . ASP A 1 117 ? 16.508 -6.410 -18.991 1.00 88.69 117 ASP A N 1
ATOM 944 C CA . ASP A 1 117 ? 15.931 -6.770 -20.286 1.00 88.69 117 ASP A CA 1
ATOM 945 C C . ASP A 1 117 ? 17.030 -7.297 -21.230 1.00 88.69 117 ASP A C 1
ATOM 947 O O . ASP A 1 117 ? 16.913 -8.410 -21.747 1.00 88.69 117 ASP A O 1
ATOM 951 N N . LYS A 1 118 ? 18.170 -6.594 -21.331 1.00 90.06 118 LYS A N 1
ATOM 952 C CA . LYS A 1 118 ? 19.342 -7.035 -22.118 1.00 90.06 118 LYS A CA 1
ATOM 953 C C . LYS A 1 118 ? 19.918 -8.373 -21.651 1.00 90.06 118 LY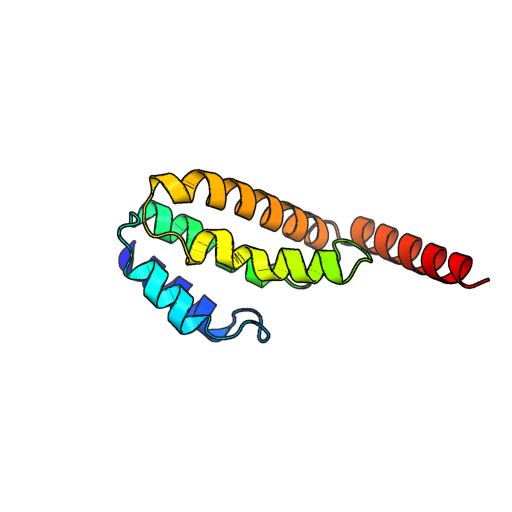S A C 1
ATOM 955 O O . LYS A 1 118 ? 20.256 -9.226 -22.470 1.00 90.06 118 LYS A O 1
ATOM 960 N N . ASN A 1 119 ? 20.037 -8.576 -20.339 1.00 84.25 119 ASN A N 1
ATOM 961 C CA . ASN A 1 119 ? 20.552 -9.833 -19.791 1.00 84.25 119 ASN A CA 1
ATOM 962 C C . ASN A 1 119 ? 19.612 -11.012 -20.086 1.00 84.25 119 ASN A C 1
ATOM 964 O O . ASN A 1 119 ? 20.078 -12.119 -20.343 1.00 84.25 119 ASN A O 1
ATOM 968 N N . SER A 1 120 ? 18.298 -10.775 -20.083 1.00 77.31 120 SER A N 1
ATOM 969 C CA . SER A 1 120 ? 17.301 -11.799 -20.406 1.00 77.31 120 SER A CA 1
ATOM 970 C C . SER A 1 120 ? 17.312 -12.205 -21.884 1.00 77.31 120 SER A C 1
ATOM 972 O O . SER A 1 120 ? 17.039 -13.362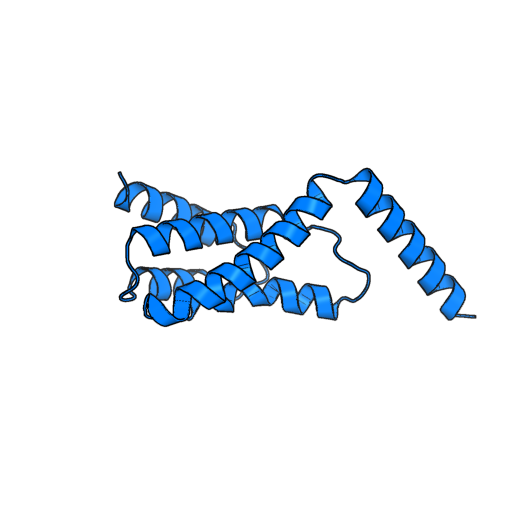 -22.199 1.00 77.31 120 SER A O 1
ATOM 974 N N . GLU A 1 121 ? 17.653 -11.280 -22.784 1.00 73.19 121 GLU A N 1
ATOM 975 C CA . GLU A 1 121 ? 17.825 -11.556 -24.213 1.00 73.19 121 GLU A CA 1
ATOM 976 C C . GLU A 1 121 ? 19.094 -12.372 -24.473 1.00 73.19 121 GLU A C 1
ATOM 978 O O . GLU A 1 121 ? 19.045 -13.352 -25.210 1.00 73.19 121 GLU A O 1
ATOM 983 N N . ASN A 1 122 ? 20.201 -12.043 -23.801 1.00 63.22 122 ASN A N 1
ATOM 984 C CA . ASN A 1 122 ? 21.472 -12.761 -23.945 1.00 63.22 122 ASN A CA 1
ATOM 985 C C . ASN A 1 122 ? 21.434 -14.210 -23.422 1.00 63.22 122 ASN A C 1
ATOM 987 O O . ASN A 1 122 ? 22.214 -15.032 -23.883 1.00 63.22 122 ASN A O 1
ATOM 991 N N . LEU A 1 123 ? 20.539 -14.538 -22.483 1.00 60.88 123 LEU A N 1
ATOM 992 C CA . LEU A 1 123 ? 20.348 -15.901 -21.955 1.00 60.88 123 LEU A CA 1
ATOM 993 C C . LEU A 1 123 ? 19.500 -16.810 -22.865 1.00 60.88 123 LEU A C 1
ATOM 995 O O . LEU A 1 123 ? 19.348 -17.994 -22.570 1.00 60.88 123 LEU A O 1
ATOM 999 N N . LYS A 1 124 ? 18.898 -16.264 -23.929 1.00 58.16 124 LYS A N 1
ATOM 1000 C CA . LYS A 1 124 ? 18.082 -17.022 -24.895 1.00 58.16 124 LYS A CA 1
ATOM 1001 C C . LYS A 1 124 ? 18.885 -17.546 -26.096 1.00 58.16 124 LYS A C 1
ATOM 1003 O O . LYS A 1 124 ? 18.277 -18.126 -26.996 1.00 58.16 124 LYS A O 1
ATOM 1008 N N . PHE A 1 125 ? 20.203 -17.352 -26.102 1.00 43.81 125 PHE A N 1
ATOM 1009 C CA . PHE A 1 125 ? 21.148 -17.826 -27.118 1.00 43.81 125 PHE A CA 1
ATOM 1010 C C . PHE A 1 125 ? 22.148 -18.807 -26.505 1.00 43.81 125 PHE A C 1
ATOM 1012 O O . PHE A 1 125 ? 22.641 -19.665 -27.269 1.00 43.81 125 PHE A O 1
#

Solvent-accessible surface area (backbone atoms only — not comparable to full-atom values): 7042 Å² total; per-residue (Å²): 106,70,71,55,50,49,52,52,51,51,53,51,40,60,75,65,45,59,93,85,57,81,65,50,54,60,40,50,52,55,34,71,72,29,74,45,49,70,71,56,50,45,54,49,51,52,50,52,50,52,36,49,75,32,65,82,39,69,85,68,88,53,67,64,60,53,52,54,57,68,54,43,63,53,53,56,40,72,44,55,40,58,79,72,32,54,64,30,46,52,55,43,48,54,53,38,49,55,27,43,51,28,60,76,37,49,70,63,35,49,50,54,50,54,53,50,54,53,54,58,57,64,72,75,112

Mean predicted aligned error: 4.83 Å

Radius of gyration: 16.64 Å; Cα contacts (8 Å, |Δi|>4): 102; chains: 1; bounding box: 36×31×47 Å